Protein AF-A0A5E4CVG3-F1 (afdb_monomer_lite)

pLDDT: mean 79.82, std 17.38, range [36.88, 98.25]

Secondary structure (DSSP, 8-state):
----------TTSTTTS-HHHHHH---HHHHHHHHH---PPP-PPPTT-----SHHHHHHHHHHHHHHHTTEEEEEE-TTS-TT-HHHHHHHHHHHH-TTSEEEEEE---SSS-------TT--EEEEE-SS-SS-HHHHHHHHHHHHSGGGGTS--EEE-

InterPro domains:
  IPR029044 Nucleotide-diphospho-sugar transferases [G3DSA:3.90.550.10] (7-69)
  IPR040635 D-ribitol-5-phosphate cytidylyltransferase, C-terminal [PF18706] (71-161)

Radius of gyration: 24.82 Å; chains: 1; bounding box: 53×33×62 Å

Organism: Marmota monax (NCBI:txid9995)

Foldseek 3Di:
DWDFDDPDDDPPLVVQDDPCCVVPPDDVQVSCCVRVVDDTDTDDDDPVPDDPDDPVSVVVVVVVVVVQQQQEEEEEEAPPDDPPDVSVVVQVVCCVVVVRHHYYYDYDDDDDDDPPPPVCVRHQHYEYDDDDDPDCPRVVVVVVVVVVDCPVVVDHHHYHD

Structure (mmCIF, N/CA/C/O backbone):
data_AF-A0A5E4CVG3-F1
#
_entry.id   AF-A0A5E4CVG3-F1
#
loop_
_atom_site.group_PDB
_atom_site.id
_atom_site.type_symbol
_atom_site.label_atom_id
_atom_site.label_alt_id
_atom_site.label_comp_id
_atom_site.label_asym_id
_atom_site.label_entity_id
_atom_site.label_seq_id
_atom_site.pdbx_PDB_ins_code
_atom_site.Cartn_x
_atom_site.Cartn_y
_atom_site.Cartn_z
_atom_site.occupancy
_atom_site.B_iso_or_equiv
_atom_site.auth_seq_id
_atom_site.auth_comp_id
_atom_site.auth_asym_id
_atom_site.auth_atom_id
_atom_site.pdbx_PDB_model_num
ATOM 1 N N . LEU A 1 1 ? 5.241 -0.652 -17.352 1.00 45.19 1 LEU A N 1
ATOM 2 C CA . LEU A 1 1 ? 6.640 -1.127 -17.232 1.00 45.19 1 LEU A CA 1
ATOM 3 C C . LEU A 1 1 ? 6.632 -2.639 -17.490 1.00 45.19 1 LEU A C 1
ATOM 5 O O . LEU A 1 1 ? 5.596 -3.260 -17.308 1.00 45.19 1 LEU A O 1
ATOM 9 N N . VAL A 1 2 ? 7.711 -3.209 -18.024 1.00 37.25 2 VAL A N 1
ATOM 10 C CA . VAL A 1 2 ? 7.811 -4.636 -18.400 1.00 37.25 2 VAL A CA 1
ATOM 11 C C . VAL A 1 2 ? 8.609 -5.358 -17.308 1.00 37.25 2 VAL A C 1
ATOM 13 O O . VAL A 1 2 ? 9.612 -4.816 -16.850 1.00 37.25 2 VAL A O 1
ATOM 16 N N . ASN A 1 3 ? 8.163 -6.537 -16.860 1.00 38.66 3 ASN A N 1
ATOM 17 C CA . ASN A 1 3 ? 8.918 -7.368 -15.909 1.00 38.66 3 ASN A CA 1
ATOM 18 C C . ASN A 1 3 ? 10.083 -8.069 -16.628 1.00 38.66 3 ASN A C 1
ATOM 20 O O . ASN A 1 3 ? 9.887 -8.628 -17.708 1.00 38.66 3 ASN A O 1
ATOM 24 N N . PHE A 1 4 ? 11.279 -8.063 -16.029 1.00 47.28 4 PHE A N 1
ATOM 25 C CA . PHE A 1 4 ? 12.490 -8.642 -16.620 1.00 47.28 4 PHE A CA 1
ATOM 26 C C . PHE A 1 4 ? 13.031 -9.806 -15.790 1.00 47.28 4 PHE A C 1
ATOM 28 O O . PHE A 1 4 ? 13.395 -9.625 -14.632 1.00 47.28 4 PHE 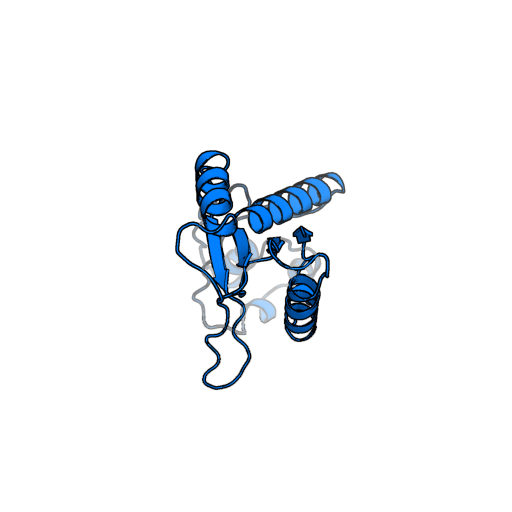A O 1
ATOM 35 N N . GLU A 1 5 ? 13.169 -10.978 -16.410 1.00 39.56 5 GLU A N 1
ATOM 36 C CA . GLU A 1 5 ? 14.038 -12.048 -15.915 1.00 39.56 5 GLU A CA 1
ATOM 37 C C . GLU A 1 5 ? 15.374 -11.979 -16.664 1.00 39.56 5 GLU A C 1
ATOM 39 O O . GLU A 1 5 ? 15.462 -12.319 -17.845 1.00 39.56 5 GLU A O 1
ATOM 44 N N . PHE A 1 6 ? 16.426 -11.525 -15.981 1.00 47.47 6 PHE A N 1
ATOM 45 C CA . PHE A 1 6 ? 17.800 -11.649 -16.463 1.00 47.47 6 PHE A CA 1
ATOM 46 C C . PHE A 1 6 ? 18.435 -12.889 -15.838 1.00 47.47 6 PHE A C 1
ATOM 48 O O . PHE A 1 6 ? 18.784 -12.889 -14.662 1.00 47.47 6 PHE A O 1
ATOM 55 N N . PHE A 1 7 ? 18.648 -13.930 -16.639 1.00 49.78 7 PHE A N 1
ATOM 56 C CA . PHE A 1 7 ? 19.628 -14.967 -16.323 1.00 49.78 7 PHE A CA 1
ATOM 57 C C . PHE A 1 7 ? 20.831 -14.748 -17.243 1.00 49.78 7 PHE A C 1
ATOM 59 O O . PHE A 1 7 ? 20.887 -15.243 -18.368 1.00 49.78 7 PHE A O 1
ATOM 66 N N . SER A 1 8 ? 21.780 -13.911 -16.820 1.00 46.81 8 SER A N 1
ATOM 67 C CA . SER A 1 8 ? 23.050 -13.733 -17.533 1.00 46.81 8 SER A CA 1
ATOM 68 C C . SER A 1 8 ? 24.180 -13.452 -16.538 1.00 46.81 8 SER A C 1
ATOM 70 O O . SER A 1 8 ? 24.085 -12.494 -15.770 1.00 46.81 8 SER A O 1
ATOM 72 N N . PRO A 1 9 ? 25.250 -14.264 -16.520 1.00 51.44 9 PRO A N 1
ATOM 73 C CA . PRO A 1 9 ? 26.360 -14.097 -15.595 1.00 51.44 9 PRO A CA 1
ATOM 74 C C . PRO A 1 9 ? 27.377 -13.116 -16.184 1.00 51.44 9 PRO A C 1
ATOM 76 O O . PRO A 1 9 ? 28.292 -13.564 -16.868 1.00 51.44 9 PRO A O 1
ATOM 79 N N . SER A 1 10 ? 27.262 -11.789 -16.022 1.00 48.44 10 SER A N 1
ATOM 80 C CA . SER A 1 10 ? 28.355 -10.915 -16.504 1.00 48.44 10 SER A CA 1
ATOM 81 C C . SER A 1 10 ? 28.385 -9.500 -15.917 1.00 48.44 10 SER A C 1
ATOM 83 O O . SER A 1 10 ? 27.603 -8.634 -16.287 1.00 48.44 10 SER A O 1
ATOM 85 N N . HIS A 1 11 ? 29.424 -9.221 -15.131 1.00 48.56 11 HIS A N 1
ATOM 86 C CA . HIS A 1 11 ? 29.959 -7.887 -14.813 1.00 48.56 11 HIS A CA 1
ATOM 87 C C . HIS A 1 11 ? 30.405 -7.067 -16.061 1.00 48.56 11 HIS A C 1
ATOM 89 O O . HIS A 1 11 ? 31.080 -6.057 -15.913 1.00 48.56 11 HIS A O 1
ATOM 95 N N . SER A 1 12 ? 30.108 -7.495 -17.299 1.00 49.38 12 SER A N 1
ATOM 96 C CA . SER A 1 12 ? 30.788 -7.029 -18.522 1.00 49.38 12 SER A CA 1
ATOM 97 C C . SER A 1 12 ? 29.967 -6.137 -19.457 1.00 49.38 12 SER A C 1
ATOM 99 O O . SER A 1 12 ? 30.527 -5.645 -20.433 1.00 49.38 12 SER A O 1
ATOM 101 N N . ILE A 1 13 ? 28.669 -5.925 -19.211 1.00 54.97 13 ILE A N 1
ATOM 102 C CA . ILE A 1 13 ? 27.815 -5.152 -20.137 1.00 54.97 13 ILE A CA 1
ATOM 103 C C . ILE A 1 13 ? 28.156 -3.656 -20.072 1.00 54.97 13 ILE A C 1
ATOM 105 O O . ILE A 1 13 ? 28.314 -3.008 -21.102 1.00 54.97 13 ILE A O 1
ATOM 109 N N . THR A 1 14 ? 28.360 -3.116 -18.868 1.00 58.81 14 THR A N 1
ATOM 110 C CA . THR A 1 14 ? 28.687 -1.696 -18.648 1.00 58.81 14 THR A CA 1
ATOM 111 C C . THR A 1 14 ? 30.040 -1.286 -19.228 1.00 58.81 14 THR A C 1
ATOM 113 O O . THR A 1 14 ? 30.207 -0.133 -19.603 1.00 58.81 14 THR A O 1
ATOM 116 N N . HIS A 1 15 ? 30.990 -2.217 -19.354 1.00 67.06 15 HIS A N 1
ATOM 117 C CA . HIS A 1 15 ? 32.324 -1.946 -19.902 1.00 67.06 15 HIS A CA 1
ATOM 118 C C . HIS A 1 15 ? 32.370 -1.856 -21.433 1.00 67.06 15 HIS A C 1
ATOM 120 O O . HIS A 1 15 ? 33.372 -1.404 -21.979 1.00 67.06 15 HIS A O 1
ATOM 126 N N . GLN A 1 16 ? 31.326 -2.318 -22.125 1.00 77.69 16 GLN A N 1
ATOM 127 C CA . GLN A 1 16 ? 31.266 -2.311 -23.590 1.00 77.69 16 GLN A CA 1
ATOM 128 C C . GLN A 1 16 ? 30.406 -1.168 -24.140 1.00 77.69 16 GLN A C 1
ATOM 130 O O . GLN A 1 16 ? 30.524 -0.839 -25.320 1.00 77.69 16 GLN A O 1
ATOM 135 N N . CYS A 1 17 ? 29.567 -0.558 -23.298 1.00 88.94 17 CYS A N 1
ATOM 136 C CA . CYS A 1 17 ? 28.745 0.590 -23.663 1.00 88.94 17 CYS A CA 1
ATOM 137 C C . CYS A 1 17 ? 29.603 1.814 -24.016 1.00 88.94 17 CYS A C 1
ATOM 139 O O . CYS A 1 17 ? 30.649 2.043 -23.412 1.00 88.94 17 CYS A O 1
ATOM 141 N N . SER A 1 18 ? 29.147 2.625 -24.974 1.00 90.25 18 SER A N 1
ATOM 142 C CA . SER A 1 18 ? 29.749 3.940 -25.215 1.00 90.25 18 SER A CA 1
ATOM 143 C C . SER A 1 18 ? 29.334 4.933 -24.130 1.00 90.25 18 SER A C 1
ATOM 145 O O . SER A 1 18 ? 28.240 4.826 -23.578 1.00 90.25 18 SER A O 1
ATOM 147 N N . ASP A 1 19 ? 30.157 5.958 -23.901 1.00 92.12 19 ASP A N 1
ATOM 148 C CA . ASP A 1 19 ? 29.839 7.037 -22.953 1.00 92.12 19 ASP A CA 1
ATOM 149 C C . ASP A 1 19 ? 28.502 7.716 -23.285 1.00 92.12 19 ASP A C 1
ATOM 151 O O . ASP A 1 19 ? 27.686 7.953 -22.401 1.00 92.12 19 ASP A O 1
ATOM 155 N N . TYR A 1 20 ? 28.225 7.930 -24.577 1.00 93.19 20 TYR A N 1
ATOM 156 C CA . TYR A 1 20 ? 26.943 8.469 -25.039 1.00 93.19 20 TYR A CA 1
ATOM 157 C C . TYR A 1 20 ? 25.750 7.594 -24.624 1.00 93.19 20 TYR A C 1
ATOM 159 O O . TYR A 1 20 ? 24.730 8.101 -24.168 1.00 93.19 20 TYR A O 1
ATOM 167 N N . ASP A 1 21 ? 25.863 6.273 -24.767 1.00 92.19 21 ASP A N 1
ATOM 168 C CA . ASP A 1 21 ? 24.779 5.353 -24.417 1.00 92.19 21 ASP A CA 1
ATOM 169 C C . ASP A 1 21 ? 24.586 5.255 -22.898 1.00 92.19 21 ASP A C 1
ATOM 171 O O . ASP A 1 21 ? 23.466 5.042 -22.440 1.00 92.19 21 ASP A O 1
ATOM 175 N N . LEU A 1 22 ? 25.658 5.424 -22.118 1.00 88.50 22 LEU A N 1
ATOM 176 C CA . LEU A 1 22 ? 25.591 5.486 -20.657 1.00 88.50 22 LEU A CA 1
ATOM 177 C C . LEU A 1 22 ? 24.959 6.794 -20.162 1.00 88.50 22 LEU A C 1
ATOM 179 O O . LEU A 1 22 ? 24.268 6.785 -19.147 1.00 88.50 22 LEU A O 1
ATOM 183 N N . GLU A 1 23 ? 25.183 7.901 -20.870 1.00 93.12 23 GLU A N 1
ATOM 184 C CA . GLU A 1 23 ? 24.670 9.219 -20.491 1.00 93.12 23 GLU A CA 1
ATOM 185 C C . GLU A 1 23 ? 23.213 9.438 -20.928 1.00 93.12 23 GLU A C 1
ATOM 187 O O . GLU A 1 23 ? 22.414 9.986 -20.168 1.00 93.12 23 GLU A O 1
ATOM 192 N N . PHE A 1 24 ? 22.843 8.991 -22.131 1.00 93.94 24 PHE A N 1
ATOM 193 C CA . PHE A 1 24 ? 21.537 9.293 -22.735 1.00 93.94 24 PHE A CA 1
ATOM 194 C C . PHE A 1 24 ? 20.623 8.073 -22.908 1.00 93.94 24 PHE A C 1
ATOM 196 O O . PHE A 1 24 ? 19.449 8.229 -23.251 1.00 93.94 24 PHE A O 1
ATOM 203 N N . GLY A 1 25 ? 21.126 6.856 -22.694 1.00 90.38 25 GLY A N 1
ATOM 204 C CA . GLY A 1 25 ? 20.339 5.635 -22.838 1.00 90.38 25 GLY A CA 1
ATOM 205 C C . GLY A 1 25 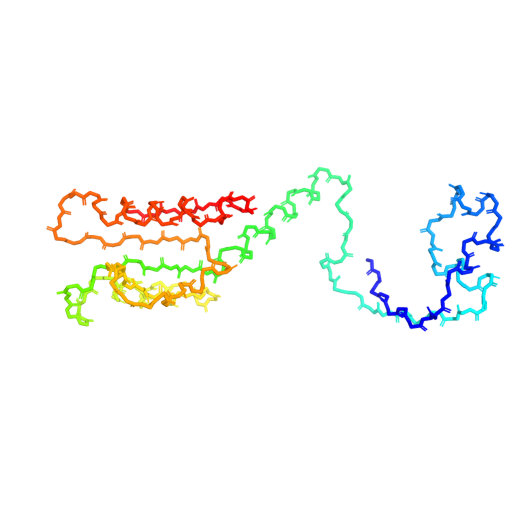? 19.293 5.485 -21.735 1.00 90.38 25 GLY A C 1
ATOM 206 O O . GLY A 1 25 ? 19.610 5.523 -20.550 1.00 90.38 25 GLY A O 1
ATOM 207 N N . THR A 1 26 ? 18.035 5.250 -22.116 1.00 91.75 26 THR A N 1
ATOM 208 C CA . THR A 1 26 ? 16.935 5.018 -21.159 1.00 91.75 26 THR A CA 1
ATOM 209 C C . THR A 1 26 ? 16.501 3.554 -21.065 1.00 91.75 26 THR A C 1
ATOM 211 O O . THR A 1 26 ? 15.776 3.193 -20.142 1.00 91.75 26 THR A O 1
ATOM 214 N N . GLU A 1 27 ? 16.954 2.699 -21.991 1.00 91.44 27 GLU A N 1
ATOM 215 C CA . GLU A 1 27 ? 16.437 1.338 -22.186 1.00 91.44 27 GLU A CA 1
ATOM 216 C C . GLU A 1 27 ? 17.535 0.275 -22.030 1.00 91.44 27 GLU A C 1
ATOM 218 O O . GLU A 1 27 ? 18.281 -0.026 -22.967 1.00 91.44 27 GLU A O 1
ATOM 223 N N . CYS A 1 28 ? 17.615 -0.362 -20.858 1.00 89.50 28 CYS A N 1
ATOM 224 C CA . CYS A 1 28 ? 18.626 -1.392 -20.578 1.00 89.50 28 CYS A CA 1
ATOM 225 C C . CYS A 1 28 ? 18.546 -2.602 -21.529 1.00 89.50 28 CYS A C 1
ATOM 227 O O . CYS A 1 28 ? 19.571 -3.197 -21.866 1.00 89.50 28 CYS A O 1
ATOM 229 N N . LEU A 1 29 ? 17.350 -2.936 -22.025 1.00 89.50 29 LEU A N 1
ATOM 230 C CA . LEU A 1 29 ? 17.164 -4.006 -23.007 1.00 89.50 29 LEU A CA 1
ATOM 231 C C . LEU A 1 29 ? 17.815 -3.690 -24.350 1.00 89.50 29 LEU A C 1
ATOM 233 O O . LEU A 1 29 ? 18.369 -4.581 -24.993 1.00 89.50 29 LEU A O 1
ATOM 237 N N . GLN A 1 30 ? 17.761 -2.425 -24.768 1.00 91.12 30 GLN A N 1
ATOM 238 C CA . GLN A 1 30 ? 18.379 -1.994 -26.013 1.00 91.12 30 GLN A CA 1
ATOM 239 C C . GLN A 1 30 ? 19.903 -2.094 -25.914 1.00 91.12 30 GLN A C 1
ATOM 241 O O . GLN A 1 30 ? 20.548 -2.519 -26.871 1.00 91.12 30 GLN A O 1
ATOM 246 N N . LEU A 1 31 ? 20.475 -1.779 -24.746 1.00 89.81 31 LEU A N 1
ATOM 247 C CA . LEU A 1 31 ? 21.907 -1.947 -24.486 1.00 89.81 31 LEU A CA 1
ATOM 248 C C . LEU A 1 31 ? 22.317 -3.425 -24.524 1.00 89.81 31 LEU A C 1
ATOM 250 O O . LEU A 1 31 ? 23.278 -3.776 -25.208 1.00 89.81 31 LEU A O 1
ATOM 254 N N . ALA A 1 32 ? 21.558 -4.304 -23.864 1.00 89.81 32 ALA A N 1
ATOM 255 C CA . ALA A 1 32 ? 21.818 -5.746 -23.873 1.00 89.81 32 ALA A CA 1
ATOM 256 C C . ALA A 1 32 ? 21.749 -6.344 -25.293 1.00 89.81 32 ALA A C 1
ATOM 258 O O . ALA A 1 32 ? 22.574 -7.181 -25.668 1.00 89.81 32 ALA A O 1
ATOM 259 N N . LEU A 1 33 ? 20.803 -5.876 -26.111 1.00 90.69 33 LEU A N 1
ATOM 260 C CA . LEU A 1 33 ? 20.703 -6.263 -27.515 1.00 90.69 33 LEU A CA 1
ATOM 261 C C . LEU A 1 33 ? 21.886 -5.738 -28.345 1.00 90.69 33 LEU A C 1
ATOM 263 O O . LEU A 1 33 ? 22.443 -6.482 -29.155 1.00 90.69 33 LEU A O 1
ATOM 267 N N . LYS A 1 34 ? 22.273 -4.473 -28.147 1.00 90.56 34 LYS A N 1
ATOM 268 C CA . LYS A 1 34 ? 23.314 -3.782 -28.924 1.00 90.56 34 LYS A CA 1
ATOM 269 C C . LYS A 1 34 ? 24.717 -4.326 -28.654 1.00 90.56 34 LYS A C 1
ATOM 271 O O . LYS A 1 34 ? 25.448 -4.576 -29.607 1.00 90.56 34 LYS A O 1
ATOM 276 N N . TYR A 1 35 ? 25.079 -4.515 -27.387 1.00 89.31 35 TYR A N 1
ATOM 277 C CA . TYR A 1 35 ? 26.447 -4.865 -26.990 1.00 89.31 35 TYR A CA 1
ATOM 278 C C . TYR A 1 35 ? 26.651 -6.361 -26.737 1.00 89.31 35 TYR A C 1
ATOM 280 O O . TYR A 1 35 ? 27.765 -6.855 -26.868 1.00 89.31 35 TYR A O 1
ATOM 288 N N . CYS A 1 36 ? 25.590 -7.106 -26.414 1.00 85.25 36 CYS A N 1
ATOM 289 C CA . CYS A 1 36 ? 25.698 -8.527 -26.062 1.00 85.25 36 CYS A CA 1
ATOM 290 C C . CYS A 1 36 ? 24.857 -9.450 -26.952 1.00 85.25 36 CYS A C 1
ATOM 292 O O . CYS A 1 36 ? 24.852 -10.660 -26.739 1.00 85.25 36 CYS A O 1
ATOM 294 N N . HIS A 1 37 ? 24.137 -8.902 -27.938 1.00 86.75 37 HIS A N 1
ATOM 295 C CA . HIS A 1 37 ? 23.241 -9.649 -28.830 1.00 86.75 37 HIS A CA 1
ATOM 296 C C . HIS A 1 37 ? 22.166 -10.469 -28.097 1.00 86.75 37 HIS A C 1
ATOM 298 O O . HIS A 1 37 ? 21.644 -11.453 -28.628 1.00 86.75 37 HIS A O 1
ATOM 304 N N . ILE A 1 38 ? 21.793 -10.039 -26.887 1.00 88.88 38 ILE A N 1
ATOM 305 C CA . ILE A 1 38 ? 20.752 -10.681 -26.087 1.00 88.88 38 ILE A CA 1
ATOM 306 C C . ILE A 1 38 ? 19.388 -10.174 -26.555 1.00 88.88 38 ILE A C 1
ATOM 308 O O . ILE A 1 38 ? 19.078 -8.988 -26.462 1.00 88.88 38 ILE A O 1
ATOM 312 N N . LYS A 1 39 ? 18.543 -11.088 -27.035 1.00 91.06 39 LYS A N 1
ATOM 313 C CA . LYS A 1 39 ? 17.147 -10.794 -27.380 1.00 91.06 39 LYS A CA 1
ATOM 314 C C . LYS A 1 39 ? 16.263 -11.032 -26.162 1.00 91.06 39 LYS A C 1
ATOM 316 O O . LYS A 1 39 ? 15.949 -12.176 -25.841 1.00 91.06 39 LYS A O 1
ATOM 321 N N . ALA A 1 40 ? 15.874 -9.954 -25.489 1.00 89.62 40 ALA A N 1
ATOM 322 C CA . ALA A 1 40 ? 14.973 -10.030 -24.348 1.00 89.62 40 ALA A CA 1
ATOM 323 C C . ALA A 1 40 ? 13.569 -10.487 -24.771 1.00 89.62 40 ALA A C 1
ATOM 325 O O . ALA A 1 40 ? 13.060 -10.102 -25.827 1.00 89.62 40 ALA A O 1
ATOM 326 N N . LYS A 1 41 ? 12.928 -11.291 -23.922 1.00 92.19 41 LYS A N 1
ATOM 327 C CA . LYS A 1 41 ? 11.514 -11.637 -24.059 1.00 92.19 41 LYS A CA 1
ATOM 328 C C . LYS A 1 41 ? 10.682 -10.548 -23.385 1.00 92.19 41 LYS A C 1
ATOM 330 O O . LYS A 1 41 ? 10.877 -10.278 -22.205 1.00 92.19 41 LYS A O 1
ATOM 335 N N . LEU A 1 42 ? 9.754 -9.947 -24.125 1.00 92.62 42 LEU A N 1
ATOM 336 C CA . LEU A 1 42 ? 8.790 -9.007 -23.558 1.00 92.62 42 LEU A CA 1
ATOM 337 C C . LEU A 1 42 ? 7.641 -9.781 -22.909 1.00 92.62 42 LEU A C 1
ATOM 339 O O . LEU A 1 42 ? 7.112 -10.727 -23.496 1.00 92.62 42 LEU A O 1
ATOM 343 N N . VAL A 1 43 ? 7.286 -9.386 -21.690 1.00 93.31 43 VAL A N 1
ATOM 344 C CA . VAL A 1 43 ? 6.197 -9.972 -20.904 1.00 93.31 43 VAL A CA 1
ATOM 345 C C . VAL A 1 43 ? 5.197 -8.871 -20.578 1.00 93.31 43 VAL A C 1
ATOM 347 O O . VAL A 1 43 ? 5.590 -7.792 -20.135 1.00 93.31 43 VAL A O 1
ATOM 350 N N . GLU A 1 44 ? 3.912 -9.143 -20.791 1.00 94.75 44 GLU A N 1
ATOM 351 C CA . GLU A 1 44 ? 2.849 -8.201 -20.443 1.00 94.75 44 GLU A CA 1
ATOM 352 C C . GLU A 1 44 ? 2.821 -7.953 -18.929 1.00 94.75 44 GLU A C 1
ATOM 354 O O . GLU A 1 44 ? 2.826 -8.888 -18.125 1.00 94.75 44 GLU A O 1
ATOM 359 N N . GLY A 1 45 ? 2.842 -6.676 -18.546 1.00 90.75 45 GLY A N 1
ATOM 360 C CA . GLY A 1 45 ? 2.825 -6.238 -17.152 1.00 90.75 45 GLY A CA 1
ATOM 361 C C . GLY A 1 45 ? 1.406 -6.042 -16.620 1.00 90.75 45 GLY A C 1
ATOM 362 O O . GLY A 1 45 ? 0.468 -5.817 -17.382 1.00 90.75 45 GLY A O 1
ATOM 363 N N . SER A 1 46 ? 1.251 -6.080 -15.295 1.00 95.31 46 SER A N 1
ATOM 364 C CA . SER A 1 46 ? 0.003 -5.661 -14.648 1.00 95.31 46 SER A CA 1
ATOM 365 C C . SER A 1 46 ? -0.208 -4.142 -14.792 1.00 95.31 46 SER A C 1
ATOM 367 O O . SER A 1 46 ? 0.765 -3.401 -14.975 1.00 95.31 46 SER A O 1
ATOM 369 N N . PRO A 1 47 ? -1.451 -3.638 -14.677 1.00 94.00 47 PRO A N 1
ATOM 370 C CA . PRO A 1 47 ? -1.716 -2.195 -14.701 1.00 94.00 47 PRO A CA 1
ATOM 371 C C . PRO A 1 47 ? -1.017 -1.429 -13.565 1.00 94.00 47 PRO A C 1
ATOM 373 O O . PRO A 1 47 ? -0.688 -0.258 -13.739 1.00 94.00 47 PRO A O 1
ATOM 376 N N . ASP A 1 48 ? -0.717 -2.098 -12.448 1.00 94.12 48 ASP A N 1
ATOM 377 C CA . ASP A 1 48 ? -0.000 -1.531 -11.295 1.00 94.12 48 ASP A CA 1
ATOM 378 C C . ASP A 1 48 ? 1.459 -1.166 -11.611 1.00 94.12 48 ASP A C 1
ATOM 380 O O . ASP A 1 48 ? 2.122 -0.454 -10.855 1.00 94.12 48 ASP A O 1
ATOM 384 N N . LEU A 1 49 ? 1.990 -1.670 -12.726 1.00 94.75 49 LEU A N 1
ATOM 385 C CA . LEU A 1 49 ? 3.382 -1.515 -13.111 1.00 94.75 49 LEU A CA 1
ATOM 386 C C . LEU A 1 49 ? 3.594 -0.178 -13.849 1.00 94.75 49 LEU A C 1
ATOM 388 O O . LEU A 1 49 ? 3.934 -0.128 -15.037 1.00 94.75 49 LEU A O 1
ATOM 392 N N . TRP A 1 50 ? 3.405 0.926 -13.123 1.00 95.56 50 TRP A N 1
ATOM 393 C CA . TRP A 1 50 ? 3.585 2.304 -13.590 1.00 95.56 50 TRP A CA 1
ATOM 394 C C . TRP A 1 50 ? 4.693 3.053 -12.833 1.00 95.56 50 TRP A C 1
ATOM 396 O O . TRP A 1 50 ? 5.182 2.605 -11.798 1.00 95.56 50 TRP A O 1
ATOM 406 N N . LYS A 1 51 ? 5.098 4.223 -13.341 1.00 95.56 51 LYS A N 1
ATOM 407 C CA . LYS A 1 51 ? 6.006 5.137 -12.635 1.00 95.56 51 LYS A CA 1
ATOM 408 C C . LYS A 1 51 ? 5.205 6.291 -12.044 1.00 95.56 51 LYS A C 1
ATOM 410 O O . LYS A 1 51 ? 4.546 7.015 -12.786 1.00 95.56 51 LYS A O 1
ATOM 415 N N . VAL A 1 52 ? 5.344 6.515 -10.740 1.00 97.44 52 VAL A N 1
ATOM 416 C CA . VAL A 1 52 ? 4.840 7.725 -10.077 1.00 97.44 52 VAL A CA 1
ATOM 417 C C . VAL A 1 52 ? 5.681 8.914 -10.542 1.00 97.44 52 VAL A C 1
ATOM 419 O O . VAL A 1 52 ? 6.845 9.035 -10.171 1.00 97.44 52 VAL A O 1
ATOM 422 N N . THR A 1 53 ? 5.112 9.755 -11.406 1.00 97.50 53 THR A N 1
ATOM 423 C CA . THR A 1 53 ? 5.833 10.849 -12.082 1.00 97.50 53 THR A CA 1
ATOM 424 C C . THR A 1 53 ? 5.198 12.209 -11.792 1.00 97.50 53 THR A C 1
ATOM 426 O O . THR A 1 53 ? 5.895 13.203 -11.604 1.00 97.50 53 THR A O 1
ATOM 429 N N . TYR A 1 54 ? 3.870 12.263 -11.723 1.00 97.94 54 TYR A N 1
ATOM 430 C CA . TYR A 1 54 ? 3.087 13.466 -11.464 1.00 97.94 54 TYR A CA 1
ATOM 431 C C . TYR A 1 54 ? 2.401 13.415 -10.100 1.00 97.94 54 TYR A C 1
ATOM 433 O O . TYR A 1 54 ? 2.180 12.354 -9.522 1.00 97.94 54 TYR A O 1
ATOM 441 N N . LYS A 1 55 ? 1.942 14.577 -9.619 1.00 98.06 55 LYS A N 1
ATOM 442 C CA . LYS A 1 55 ? 1.206 14.684 -8.348 1.00 98.06 55 LYS A CA 1
ATOM 443 C C . LYS A 1 55 ? -0.033 13.781 -8.287 1.00 98.06 55 LYS A C 1
ATOM 445 O O . LYS A 1 55 ? -0.326 13.214 -7.245 1.00 98.06 55 LYS A O 1
ATOM 450 N N . ARG A 1 56 ? -0.750 13.624 -9.403 1.00 97.50 56 ARG A N 1
ATOM 451 C CA . ARG A 1 56 ? -1.914 12.724 -9.478 1.00 97.50 56 ARG A CA 1
ATOM 452 C C . ARG A 1 56 ? -1.543 11.256 -9.255 1.00 97.50 56 ARG A C 1
ATOM 454 O O . ARG A 1 56 ? -2.340 10.516 -8.692 1.00 97.50 56 ARG A O 1
ATOM 461 N N . ASP A 1 57 ? -0.330 10.867 -9.639 1.00 97.88 57 ASP A N 1
ATOM 462 C CA . ASP A 1 57 ? 0.153 9.502 -9.468 1.00 97.88 57 ASP A CA 1
ATOM 463 C C . ASP A 1 57 ? 0.439 9.227 -7.983 1.00 97.88 57 ASP A C 1
ATOM 465 O O . ASP A 1 57 ? 0.246 8.104 -7.532 1.00 97.88 57 ASP A O 1
ATOM 469 N N . LEU A 1 58 ? 0.815 10.254 -7.200 1.00 98.25 58 LEU A N 1
ATOM 470 C CA . LEU A 1 58 ? 0.918 10.143 -5.739 1.00 98.25 58 LEU A CA 1
ATOM 471 C C . LEU A 1 58 ? -0.441 9.840 -5.111 1.00 98.25 58 LEU A C 1
ATOM 473 O O . LEU A 1 58 ? -0.523 8.950 -4.278 1.00 98.25 58 LEU A O 1
ATOM 477 N N . TYR A 1 59 ? -1.507 10.526 -5.536 1.00 97.88 59 TYR A N 1
ATOM 478 C CA . TYR A 1 59 ? -2.856 10.257 -5.026 1.00 97.88 59 TYR A CA 1
ATOM 479 C C . TYR A 1 59 ? -3.338 8.850 -5.385 1.00 97.88 59 TYR A C 1
ATOM 481 O O . TYR A 1 59 ? -3.957 8.180 -4.558 1.00 97.88 59 TYR A O 1
ATOM 489 N N . ALA A 1 60 ? -3.031 8.383 -6.597 1.00 97.31 60 ALA A N 1
ATOM 490 C CA . ALA A 1 60 ? -3.339 7.018 -7.008 1.00 97.31 60 ALA A CA 1
ATOM 491 C C . ALA A 1 60 ? -2.554 5.993 -6.173 1.00 97.31 60 ALA A C 1
ATOM 493 O O . ALA A 1 60 ? -3.149 5.074 -5.617 1.00 97.31 60 ALA A O 1
ATOM 494 N N . ALA A 1 61 ? -1.239 6.181 -6.023 1.00 97.19 61 ALA A N 1
ATOM 495 C CA . ALA A 1 61 ? -0.390 5.302 -5.224 1.00 97.19 61 ALA A CA 1
ATOM 496 C C . ALA A 1 61 ? -0.810 5.279 -3.745 1.00 97.19 61 ALA A C 1
ATOM 498 O O . ALA A 1 61 ? -0.928 4.207 -3.161 1.00 97.19 61 ALA A O 1
ATOM 499 N N . GLU A 1 62 ? -1.091 6.444 -3.156 1.00 96.25 62 GLU A N 1
ATOM 500 C CA . GLU A 1 62 ? -1.592 6.573 -1.786 1.00 96.25 62 GLU A CA 1
ATOM 501 C C . GLU A 1 62 ? -2.906 5.810 -1.600 1.00 96.25 62 GLU A C 1
ATOM 503 O O . GLU A 1 62 ? -3.055 5.070 -0.629 1.00 96.25 62 GLU A O 1
ATOM 508 N N . SER A 1 63 ? -3.843 5.957 -2.540 1.00 96.94 63 SER A N 1
ATOM 509 C CA . SER A 1 63 ? -5.140 5.277 -2.478 1.00 96.94 63 SER A CA 1
ATOM 510 C C . SER A 1 63 ? -4.984 3.758 -2.559 1.00 96.94 63 SER A C 1
ATOM 512 O O . SER A 1 63 ? -5.564 3.056 -1.739 1.00 96.94 63 SER A O 1
ATOM 514 N N . ILE A 1 64 ? -4.142 3.254 -3.471 1.00 95.81 64 ILE A N 1
ATOM 515 C CA . ILE A 1 64 ? -3.862 1.814 -3.611 1.00 95.81 64 ILE A CA 1
ATOM 516 C C . ILE A 1 64 ? -3.198 1.255 -2.348 1.00 95.81 64 ILE A C 1
ATOM 518 O O . ILE A 1 64 ? -3.547 0.167 -1.895 1.00 95.81 64 ILE A O 1
ATOM 522 N N . ILE A 1 65 ? -2.241 1.984 -1.763 1.00 94.12 65 ILE A N 1
ATOM 523 C CA . ILE A 1 65 ? -1.593 1.572 -0.512 1.00 94.12 65 ILE A CA 1
ATOM 524 C C . ILE A 1 65 ? -2.638 1.476 0.602 1.00 94.12 65 ILE A C 1
ATOM 526 O O . ILE A 1 65 ? -2.723 0.439 1.253 1.00 94.12 65 ILE A O 1
ATOM 530 N N . LYS A 1 66 ? -3.468 2.509 0.792 1.00 93.75 66 LYS A N 1
ATOM 531 C CA . LYS A 1 66 ? -4.524 2.500 1.817 1.00 93.75 66 LYS A CA 1
AT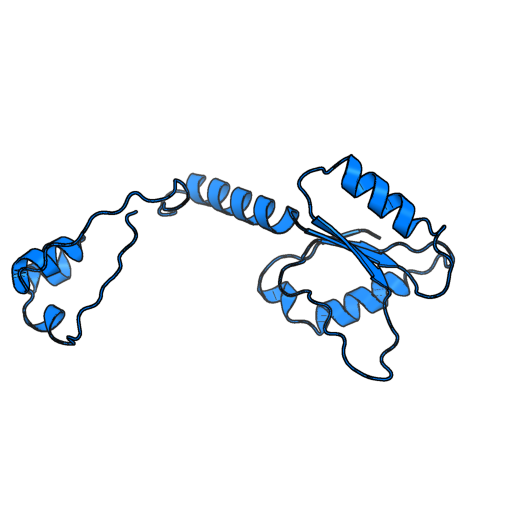OM 532 C C . LYS A 1 66 ? -5.514 1.361 1.602 1.00 93.75 66 LYS A C 1
ATOM 534 O O . LYS A 1 66 ? -5.804 0.641 2.545 1.00 93.75 66 LYS A O 1
ATOM 539 N N . GLU A 1 67 ? -5.968 1.152 0.369 1.00 93.50 67 GLU A N 1
ATOM 540 C CA . GLU A 1 67 ? -6.885 0.064 0.023 1.00 93.50 67 GLU A CA 1
ATOM 541 C C . GLU A 1 67 ? -6.311 -1.312 0.384 1.00 93.50 67 GLU A C 1
ATOM 543 O O . GLU A 1 67 ? -7.022 -2.129 0.968 1.00 93.50 67 GLU A O 1
ATOM 548 N N . ARG A 1 68 ? -5.023 -1.556 0.097 1.00 91.62 68 ARG A N 1
ATOM 549 C CA . ARG A 1 68 ? -4.335 -2.809 0.454 1.00 91.62 68 ARG A CA 1
ATOM 550 C C . ARG A 1 68 ? -4.203 -2.986 1.963 1.00 91.62 68 ARG A C 1
ATOM 552 O O . ARG A 1 68 ? -4.459 -4.074 2.465 1.00 91.62 68 ARG A O 1
ATOM 559 N N . LEU A 1 69 ? -3.846 -1.924 2.683 1.00 90.75 69 LEU A N 1
ATOM 560 C CA . LEU A 1 69 ? -3.734 -1.955 4.145 1.00 90.75 69 LEU A CA 1
ATOM 561 C C . LEU A 1 69 ? -5.097 -2.133 4.827 1.00 90.75 69 LEU A C 1
ATOM 563 O O . LEU A 1 69 ? -5.158 -2.664 5.929 1.00 90.75 69 LEU A O 1
ATOM 567 N N . SER A 1 70 ? -6.192 -1.718 4.187 1.00 92.06 70 SER A N 1
ATOM 568 C CA . SER A 1 70 ? -7.562 -1.890 4.687 1.00 92.06 70 SER A CA 1
ATOM 569 C C . SER A 1 70 ? -8.144 -3.290 4.468 1.00 92.06 70 SER A C 1
ATOM 571 O O . SER A 1 70 ? -9.269 -3.538 4.893 1.00 92.06 70 SER A O 1
ATOM 573 N N . GLN A 1 71 ? -7.414 -4.218 3.838 1.00 92.44 71 GLN A N 1
ATOM 574 C CA . GLN A 1 71 ? -7.898 -5.589 3.616 1.00 92.44 71 GLN A CA 1
ATOM 575 C C . GLN A 1 71 ? -7.842 -6.473 4.866 1.00 92.44 71 GLN A C 1
ATOM 577 O O . GLN A 1 71 ? -8.298 -7.613 4.816 1.00 92.44 71 GLN A O 1
ATOM 582 N N . GLU A 1 72 ? -7.304 -5.980 5.983 1.00 91.38 72 GLU A N 1
ATOM 583 C CA . GLU A 1 72 ? -7.132 -6.765 7.201 1.00 91.38 72 GLU A CA 1
ATOM 584 C C . GLU A 1 72 ? -7.547 -5.967 8.442 1.00 91.38 72 GLU A C 1
ATOM 586 O O . GLU A 1 72 ? -7.146 -4.814 8.619 1.00 91.38 72 GLU A O 1
ATOM 591 N N . ILE A 1 73 ? -8.373 -6.580 9.294 1.00 92.31 73 ILE A N 1
ATOM 592 C CA . ILE A 1 73 ? -8.839 -6.010 10.562 1.00 92.31 73 ILE A CA 1
ATOM 593 C C . ILE A 1 73 ? -8.613 -7.032 11.677 1.00 92.31 73 ILE A C 1
ATOM 595 O O . ILE A 1 73 ? -9.050 -8.182 11.577 1.00 92.31 73 ILE A O 1
ATOM 599 N N . CYS A 1 74 ? -7.977 -6.595 12.762 1.00 90.31 74 CYS A N 1
ATOM 600 C CA . CYS A 1 74 ? -7.789 -7.387 13.972 1.00 90.31 74 CYS A CA 1
ATOM 601 C C . CYS A 1 74 ? -8.670 -6.854 15.107 1.00 90.31 74 CYS A C 1
ATOM 603 O O . CYS A 1 74 ? -8.524 -5.717 15.552 1.00 90.31 74 CYS A O 1
ATOM 605 N N . ILE A 1 75 ? -9.590 -7.684 15.583 1.00 89.38 75 ILE A N 1
ATOM 606 C CA . ILE A 1 75 ? -10.426 -7.404 16.745 1.00 89.38 75 ILE A CA 1
ATOM 607 C C . ILE A 1 75 ? -9.712 -7.947 17.972 1.00 89.38 75 ILE A C 1
ATOM 609 O O . ILE A 1 75 ? -9.427 -9.140 18.055 1.00 89.38 75 ILE A O 1
ATOM 613 N N . VAL A 1 76 ? -9.455 -7.072 18.929 1.00 86.44 76 VAL A N 1
ATOM 614 C CA . VAL A 1 76 ? -8.735 -7.365 20.159 1.00 86.44 76 VAL A CA 1
ATOM 615 C C . VAL A 1 76 ? -9.725 -7.369 21.321 1.00 86.44 76 VAL A C 1
ATOM 617 O O . VAL A 1 76 ? -10.459 -6.399 21.512 1.00 86.44 76 VAL A O 1
ATOM 620 N N . MET A 1 77 ? -9.772 -8.469 22.074 1.00 81.56 77 MET A N 1
ATOM 621 C CA . MET A 1 77 ? -10.715 -8.677 23.183 1.00 81.56 77 MET A CA 1
ATOM 622 C C . MET A 1 77 ? -10.055 -9.356 24.393 1.00 81.56 77 MET A C 1
ATOM 624 O O . MET A 1 77 ? -9.052 -10.053 24.249 1.00 81.56 77 MET A O 1
ATOM 628 N N . ASP A 1 78 ? -10.637 -9.209 25.586 1.00 73.25 78 ASP A N 1
ATOM 629 C CA . ASP A 1 78 ? -10.118 -9.861 26.798 1.00 73.25 78 ASP A CA 1
ATOM 630 C C . ASP A 1 78 ? -10.426 -11.375 26.800 1.00 73.25 78 ASP A C 1
ATOM 632 O O . ASP A 1 78 ? -11.534 -11.822 26.508 1.00 73.25 78 ASP A O 1
ATOM 636 N N . THR A 1 79 ? -9.438 -12.170 27.211 1.00 62.41 79 THR A N 1
ATOM 637 C CA . THR A 1 79 ? -9.473 -13.636 27.391 1.00 62.41 79 THR A CA 1
ATOM 638 C C . THR A 1 79 ? -10.535 -14.162 28.365 1.00 62.41 79 THR A C 1
ATOM 640 O O . THR A 1 79 ? -10.765 -15.371 28.434 1.00 62.41 79 THR A O 1
ATOM 643 N N . LYS A 1 80 ? -11.143 -13.297 29.184 1.00 59.97 80 LYS A N 1
ATOM 644 C CA . LYS A 1 80 ? -11.852 -13.727 30.396 1.00 59.97 80 LYS A CA 1
ATOM 645 C C . LYS A 1 80 ? -13.274 -14.252 30.203 1.00 59.97 80 LYS A C 1
ATOM 647 O O . LYS A 1 80 ? -13.866 -14.615 31.216 1.00 59.97 80 LYS A O 1
ATOM 652 N N . GLU A 1 81 ? -13.859 -14.309 29.003 1.00 52.94 81 GLU A N 1
ATOM 653 C CA . GLU A 1 81 ? -15.256 -14.762 28.891 1.00 52.94 81 GLU A CA 1
ATOM 654 C C . GLU A 1 81 ? -15.683 -15.449 27.584 1.00 52.94 81 GLU A C 1
ATOM 656 O O . GLU A 1 81 ? -15.036 -15.355 26.549 1.00 52.94 81 GLU A O 1
ATOM 661 N N . ASN A 1 82 ? -16.790 -16.193 27.718 1.00 55.38 82 ASN A N 1
ATOM 662 C CA . ASN A 1 82 ? -17.414 -17.138 26.786 1.00 55.38 82 ASN A CA 1
ATOM 663 C C . ASN A 1 82 ? -17.557 -16.671 25.325 1.00 55.38 82 ASN A C 1
ATOM 665 O O . ASN A 1 82 ? -17.647 -15.488 25.024 1.00 55.38 82 ASN A O 1
ATOM 669 N N . LYS A 1 83 ? -17.763 -17.657 24.438 1.00 51.56 83 LYS A N 1
ATOM 670 C CA . LYS A 1 83 ? -18.067 -17.539 22.994 1.00 51.56 83 LYS A CA 1
ATOM 671 C C . LYS A 1 83 ? -19.220 -16.584 22.613 1.00 51.56 83 LYS A C 1
ATOM 673 O O . LYS A 1 83 ? -19.384 -16.297 21.438 1.00 51.56 83 LYS A O 1
ATOM 678 N N . GLU A 1 84 ? -19.998 -16.095 23.579 1.00 56.34 84 GLU A N 1
ATOM 679 C CA . GLU A 1 84 ? -21.101 -15.128 23.416 1.00 56.34 84 GLU A CA 1
ATOM 680 C C . GLU A 1 84 ? -20.646 -13.665 23.627 1.00 56.34 84 GLU A C 1
ATOM 682 O O . GLU A 1 84 ? -21.448 -12.778 23.917 1.00 56.34 84 GLU A O 1
ATOM 687 N N . HIS A 1 85 ? -19.342 -13.400 23.532 1.00 70.75 85 HIS A N 1
ATOM 688 C CA . HIS A 1 85 ? -18.768 -12.072 23.716 1.00 70.75 85 HIS A CA 1
ATOM 689 C C . HIS A 1 85 ? -19.087 -11.136 22.535 1.00 70.75 85 HIS A C 1
ATOM 691 O O . HIS A 1 85 ? -19.016 -11.537 21.372 1.00 70.75 85 HIS A O 1
ATOM 697 N N . ILE A 1 86 ? -19.362 -9.857 22.830 1.00 80.81 86 ILE A N 1
ATOM 698 C CA . ILE A 1 86 ? -19.645 -8.794 21.839 1.00 80.81 86 ILE A CA 1
ATOM 699 C C . ILE A 1 86 ? -18.564 -8.726 20.751 1.00 80.81 86 ILE A C 1
ATOM 701 O O . ILE A 1 86 ? -18.877 -8.450 19.597 1.00 80.81 86 ILE A O 1
ATOM 705 N N . GLY A 1 87 ? -17.310 -9.028 21.093 1.00 82.00 87 GLY A N 1
ATOM 706 C CA . GLY A 1 87 ? -16.212 -9.089 20.130 1.00 82.00 87 GLY A CA 1
ATOM 707 C C . GLY A 1 87 ? -16.426 -10.104 18.999 1.00 82.00 87 GLY A C 1
ATOM 708 O O . GLY A 1 87 ? -16.160 -9.774 17.847 1.00 82.00 87 GLY A O 1
ATOM 709 N N . HIS A 1 88 ? -16.961 -11.296 19.289 1.00 85.38 88 HIS A N 1
ATOM 710 C CA . HIS A 1 88 ? -17.278 -12.293 18.256 1.00 85.38 88 HIS A CA 1
ATOM 711 C C . HIS A 1 88 ? -18.513 -11.908 17.440 1.00 85.38 88 HIS A C 1
ATOM 713 O O . HIS A 1 88 ? -18.531 -12.101 16.229 1.00 85.38 88 HIS A O 1
ATOM 719 N N . LEU A 1 89 ? -19.519 -11.292 18.069 1.00 88.88 89 LEU A N 1
ATOM 720 C CA . LEU A 1 89 ? -20.663 -10.749 17.333 1.00 88.88 89 LEU A CA 1
ATOM 721 C C . LEU A 1 89 ? -20.218 -9.653 16.351 1.00 88.88 89 LEU A C 1
ATOM 723 O O . LEU A 1 89 ? -20.656 -9.625 15.203 1.00 88.88 89 LEU A O 1
ATOM 727 N N . LEU A 1 90 ? -19.320 -8.765 16.784 1.00 90.50 90 LEU A N 1
ATOM 728 C CA . LEU A 1 90 ? -18.748 -7.729 15.930 1.00 90.50 90 LEU A CA 1
ATOM 729 C C . LEU A 1 90 ? -17.917 -8.334 14.794 1.00 90.50 90 LEU A C 1
ATOM 731 O O . LEU A 1 90 ? -17.999 -7.861 13.665 1.00 90.50 90 LEU A O 1
ATOM 735 N N . GLU A 1 91 ? -17.155 -9.391 15.071 1.00 90.81 91 GLU A N 1
ATOM 736 C CA . GLU A 1 91 ? -16.419 -10.142 14.054 1.00 90.81 91 GLU A CA 1
ATOM 737 C C . GLU A 1 91 ? -17.346 -10.689 12.962 1.00 90.81 91 GLU A C 1
ATOM 739 O O . GLU A 1 91 ? -17.075 -10.495 11.777 1.00 90.81 91 GLU A O 1
ATOM 744 N N . GLU A 1 92 ? -18.449 -11.337 13.343 1.00 91.12 92 GLU A N 1
ATOM 745 C CA . GLU A 1 92 ? -19.435 -11.882 12.403 1.00 91.12 92 GLU A CA 1
ATOM 746 C C . GLU A 1 92 ? -20.106 -10.786 11.569 1.00 91.12 92 GLU A C 1
ATOM 748 O O . GLU A 1 92 ? -20.227 -10.922 10.347 1.00 91.12 92 GLU A O 1
ATOM 753 N N . VAL A 1 93 ? -20.493 -9.675 12.203 1.00 93.94 93 VAL A N 1
ATOM 754 C CA . VAL A 1 93 ? -21.078 -8.525 11.502 1.00 93.94 93 VAL A CA 1
ATOM 755 C C . VAL A 1 93 ? -20.073 -7.931 10.521 1.00 93.94 93 VAL A C 1
ATOM 757 O O . VAL A 1 93 ? -20.406 -7.747 9.355 1.00 93.94 93 VAL A O 1
ATOM 760 N N . LEU A 1 94 ? -18.827 -7.693 10.935 1.00 94.19 94 LEU A N 1
ATOM 761 C CA . LEU A 1 94 ? -17.807 -7.130 10.050 1.00 94.19 94 LEU A CA 1
ATOM 762 C C . LEU A 1 94 ? -17.487 -8.062 8.882 1.00 94.19 94 LEU A C 1
ATOM 764 O O . LEU A 1 94 ? -17.359 -7.584 7.763 1.00 94.19 94 LEU A O 1
ATOM 768 N N . LYS A 1 95 ? -17.428 -9.381 9.096 1.00 93.94 95 LYS A N 1
ATOM 769 C CA . LYS A 1 95 ? -17.258 -10.352 8.000 1.00 93.94 95 LYS A CA 1
ATOM 770 C C . LYS A 1 95 ? -18.412 -10.315 6.998 1.00 93.94 95 LYS A C 1
ATOM 772 O O . LYS A 1 95 ? -18.180 -10.511 5.810 1.00 93.94 95 LYS A O 1
ATOM 777 N N . THR A 1 96 ? -19.631 -10.073 7.476 1.00 93.44 96 THR A N 1
ATOM 778 C CA . THR A 1 96 ? -20.842 -10.028 6.644 1.00 93.44 96 THR A CA 1
ATOM 779 C C . THR A 1 96 ? -20.958 -8.713 5.870 1.00 93.44 96 THR A C 1
ATOM 781 O O . THR A 1 96 ? -21.268 -8.710 4.681 1.00 93.44 96 THR A O 1
ATOM 784 N N . GLU A 1 97 ? -20.683 -7.585 6.524 1.00 95.25 97 GLU A N 1
ATOM 785 C CA . GLU A 1 97 ? -20.767 -6.258 5.906 1.00 95.25 97 GLU A CA 1
ATOM 786 C C . GLU A 1 97 ? -19.551 -5.966 5.007 1.00 95.25 97 GLU A C 1
ATOM 788 O O . GLU A 1 97 ? -19.661 -5.259 4.005 1.00 95.25 97 GLU A O 1
ATOM 793 N N . LEU A 1 98 ? -18.387 -6.546 5.322 1.00 93.19 98 LEU A N 1
ATOM 794 C CA . LEU A 1 98 ? -17.116 -6.327 4.629 1.00 93.19 98 LEU A CA 1
ATOM 795 C C . LEU A 1 98 ? -16.621 -7.614 3.952 1.00 93.19 98 LEU A C 1
ATOM 797 O O . LEU A 1 98 ? -15.544 -8.122 4.250 1.00 93.19 98 LEU A O 1
ATOM 801 N N . ASN A 1 99 ? -17.395 -8.113 2.986 1.00 86.25 99 ASN A N 1
ATOM 802 C CA . ASN A 1 99 ? -17.208 -9.416 2.321 1.00 86.25 99 ASN A CA 1
ATOM 803 C C . ASN A 1 99 ? -15.808 -9.707 1.731 1.00 86.25 99 ASN A C 1
ATOM 805 O O . ASN A 1 99 ? -15.486 -10.863 1.459 1.00 86.25 99 ASN A O 1
ATOM 809 N N . HIS A 1 100 ? -14.987 -8.683 1.483 1.00 88.56 100 HIS A N 1
ATOM 810 C CA . HIS A 1 100 ? -13.641 -8.821 0.910 1.00 88.56 100 HIS A CA 1
ATOM 811 C C . HIS A 1 100 ? -12.511 -8.574 1.917 1.00 88.56 100 HIS A C 1
ATOM 813 O O . HIS A 1 100 ? -11.348 -8.759 1.572 1.00 88.56 100 HIS A O 1
ATOM 819 N N . ILE A 1 101 ? -12.842 -8.186 3.150 1.00 92.00 101 ILE A N 1
ATOM 820 C CA . ILE A 1 101 ? -11.870 -7.850 4.188 1.00 92.00 101 ILE A CA 1
ATOM 821 C C . ILE A 1 101 ? -11.661 -9.058 5.096 1.00 92.00 101 ILE A C 1
ATOM 823 O O . ILE A 1 101 ? -12.600 -9.707 5.560 1.00 92.00 101 ILE A O 1
ATOM 827 N N . HIS A 1 102 ? -10.400 -9.362 5.376 1.00 91.81 102 HIS A N 1
ATOM 828 C CA . HIS A 1 102 ? -10.028 -10.410 6.300 1.00 91.81 102 HIS A CA 1
ATOM 829 C C . HIS A 1 102 ? -10.137 -9.915 7.744 1.00 91.81 102 HIS A C 1
ATOM 831 O O . HIS A 1 102 ? -9.321 -9.124 8.213 1.00 91.81 102 HIS A O 1
ATOM 837 N N . VAL A 1 103 ? -11.147 -10.402 8.462 1.00 91.12 103 VAL A N 1
ATOM 838 C CA . VAL A 1 103 ? -11.367 -10.065 9.873 1.00 91.12 103 VAL A CA 1
ATOM 839 C C . VAL A 1 103 ? -10.912 -11.226 10.757 1.00 91.12 103 VAL A C 1
ATOM 841 O O . VAL A 1 103 ? -11.337 -12.369 10.555 1.00 91.12 103 VAL A O 1
ATOM 844 N N . ARG A 1 104 ? -10.063 -10.930 11.745 1.00 87.56 104 ARG A N 1
ATOM 845 C CA . ARG A 1 104 ? -9.583 -11.878 12.763 1.00 87.56 104 ARG A CA 1
ATOM 846 C C . ARG A 1 104 ? -9.944 -11.377 14.153 1.00 87.56 104 ARG A C 1
ATOM 848 O O . ARG A 1 104 ? -9.776 -10.196 14.426 1.00 87.56 104 ARG A O 1
ATOM 855 N N . SER A 1 105 ? -10.355 -12.268 15.046 1.00 85.25 105 SER A N 1
ATOM 856 C CA . SER A 1 105 ? -10.409 -12.000 16.486 1.00 85.25 105 SER A CA 1
ATOM 857 C C . SER A 1 105 ? -9.171 -12.541 17.194 1.00 85.25 105 SER A C 1
ATOM 859 O O . SER A 1 105 ? -8.763 -13.675 16.928 1.00 85.25 105 SER A O 1
ATOM 861 N N . GLN A 1 106 ? -8.634 -11.797 18.153 1.00 78.81 106 GLN A N 1
ATOM 862 C CA . GLN A 1 106 ? -7.553 -12.253 19.012 1.00 78.81 106 GLN A CA 1
ATOM 863 C C . GLN A 1 106 ? -7.720 -11.762 20.445 1.00 78.81 106 GLN A C 1
ATOM 865 O O . GLN A 1 106 ? -8.221 -10.669 20.702 1.00 78.81 106 GLN A O 1
ATOM 870 N N . SER A 1 107 ? -7.252 -12.583 21.382 1.00 75.88 107 SER A N 1
ATOM 871 C CA . SER A 1 107 ? -7.176 -12.221 22.788 1.00 75.88 107 SER A CA 1
ATOM 872 C C . SER A 1 107 ? -5.771 -11.776 23.195 1.00 75.88 107 SER A C 1
ATOM 874 O O . SER A 1 107 ? -4.805 -12.474 22.875 1.00 75.88 107 SER A O 1
ATOM 876 N N . LEU A 1 108 ? -5.648 -10.680 23.948 1.00 67.94 108 LEU A N 1
ATOM 877 C CA . LEU A 1 108 ? -4.379 -10.243 24.544 1.00 67.94 108 LEU A CA 1
ATOM 878 C C . LEU A 1 108 ? -3.993 -11.178 25.703 1.00 67.94 108 LEU A C 1
ATOM 880 O O . LEU A 1 108 ? -4.571 -11.127 26.788 1.00 67.94 108 LEU A O 1
ATOM 884 N N . TYR A 1 109 ? -3.014 -12.057 25.495 1.00 60.12 109 TYR A N 1
ATOM 885 C CA . TYR A 1 109 ? -2.434 -12.853 26.580 1.00 60.12 109 TYR A CA 1
ATOM 886 C C . TYR A 1 109 ? -1.467 -12.009 27.418 1.00 60.12 109 TYR A C 1
ATOM 888 O O . TYR A 1 109 ? -0.590 -11.332 26.885 1.00 60.12 109 TYR A O 1
ATOM 896 N N . ASN A 1 110 ? -1.563 -12.122 28.747 1.00 47.31 110 ASN A N 1
ATOM 897 C CA . ASN A 1 110 ? -0.483 -11.700 29.637 1.00 47.31 110 ASN A CA 1
ATOM 898 C C . ASN A 1 110 ? 0.730 -12.610 29.395 1.00 47.31 110 ASN A C 1
ATOM 900 O O . ASN A 1 110 ? 0.637 -13.829 29.548 1.00 47.31 110 ASN A O 1
ATOM 904 N N . ALA A 1 111 ? 1.859 -12.012 29.016 1.00 42.53 111 ALA A N 1
ATOM 905 C CA . ALA A 1 111 ? 3.118 -12.703 28.776 1.00 42.53 111 ALA A CA 1
ATOM 906 C C . ALA A 1 111 ? 3.532 -13.541 29.998 1.00 42.53 111 ALA A C 1
ATOM 908 O O . ALA A 1 111 ? 3.829 -13.012 31.069 1.00 42.53 111 ALA A O 1
ATOM 909 N N . GLY A 1 112 ? 3.550 -14.860 29.817 1.00 37.69 112 GLY A N 1
ATOM 910 C CA . GLY A 1 112 ? 4.042 -15.816 30.807 1.00 37.69 112 GLY A CA 1
ATOM 911 C C . GLY A 1 112 ? 4.798 -16.996 30.199 1.00 37.69 112 GLY A C 1
ATOM 912 O O . GLY A 1 112 ? 5.711 -17.516 30.829 1.00 37.69 112 GLY A O 1
ATOM 913 N N . SER A 1 113 ? 4.493 -17.400 28.968 1.00 40.69 113 SER A N 1
ATOM 914 C CA . SER A 1 113 ? 5.237 -18.462 28.289 1.00 40.69 113 SER A CA 1
ATOM 915 C C . SER A 1 113 ? 4.864 -18.498 26.817 1.00 40.69 113 SER A C 1
ATOM 917 O O . SER A 1 113 ? 3.681 -18.568 26.495 1.00 40.69 113 SER A O 1
ATOM 919 N N . ASP A 1 114 ? 5.894 -18.478 25.979 1.00 36.88 114 ASP A N 1
ATOM 920 C CA . ASP A 1 114 ? 5.890 -18.666 24.533 1.00 36.88 114 ASP A CA 1
ATOM 921 C C . ASP A 1 114 ? 5.078 -17.648 23.733 1.00 36.88 114 ASP A C 1
ATOM 923 O O . ASP A 1 114 ? 3.855 -17.680 23.616 1.00 36.88 114 ASP A O 1
ATOM 927 N N . ILE A 1 115 ? 5.852 -16.734 23.149 1.00 42.03 115 ILE A N 1
ATOM 928 C CA . ILE A 1 115 ? 5.486 -15.768 22.128 1.00 42.03 115 ILE A CA 1
ATOM 929 C C . ILE A 1 115 ? 4.816 -16.539 20.982 1.00 42.03 115 ILE A C 1
ATOM 931 O O . ILE A 1 115 ? 5.454 -16.944 20.012 1.00 42.03 115 ILE A O 1
ATOM 935 N N . GLN A 1 116 ? 3.497 -16.724 21.062 1.00 46.03 116 GLN A N 1
ATOM 936 C CA . GLN A 1 116 ? 2.690 -16.724 19.856 1.00 46.03 116 GLN A CA 1
ATOM 937 C C . GLN A 1 116 ? 2.822 -15.309 19.325 1.00 46.03 116 GLN A C 1
ATOM 939 O O . GLN A 1 116 ? 2.092 -14.401 19.727 1.00 46.03 116 GLN A O 1
ATOM 944 N N . HIS A 1 117 ? 3.866 -15.127 18.515 1.00 49.19 117 HIS A N 1
ATOM 945 C CA . HIS A 1 117 ? 4.060 -13.974 17.669 1.00 49.19 117 HIS A CA 1
ATOM 946 C C . HIS A 1 117 ? 2.699 -13.732 17.064 1.00 49.19 117 HIS A C 1
ATOM 948 O O . HIS A 1 117 ? 2.198 -14.567 16.305 1.00 49.19 117 HIS A O 1
ATOM 954 N N . ILE A 1 118 ? 2.051 -12.648 17.482 1.00 52.19 118 ILE A N 1
ATOM 955 C CA . ILE A 1 118 ? 0.902 -12.203 16.736 1.00 52.19 118 ILE A CA 1
ATOM 956 C C . ILE A 1 118 ? 1.449 -12.090 15.320 1.00 52.19 118 ILE A C 1
ATOM 958 O O . ILE A 1 118 ? 2.478 -11.440 15.114 1.00 52.19 118 ILE A O 1
ATOM 962 N N . ASN A 1 119 ? 0.844 -12.809 14.379 1.00 53.38 119 ASN A N 1
ATOM 963 C CA . ASN A 1 119 ? 1.216 -12.725 12.977 1.00 53.38 119 ASN A CA 1
ATOM 964 C C . ASN A 1 119 ? 0.694 -11.373 12.450 1.00 53.38 119 ASN A C 1
ATOM 966 O O . ASN A 1 119 ? -0.200 -11.304 11.614 1.00 53.38 119 ASN A O 1
ATOM 970 N N . LEU A 1 120 ? 1.193 -10.299 13.075 1.00 57.97 120 LEU A N 1
ATOM 971 C CA . LEU A 1 120 ? 0.958 -8.879 12.838 1.00 57.97 120 LEU A CA 1
ATOM 972 C C . LEU A 1 120 ? 1.657 -8.434 11.569 1.00 57.97 120 LEU A C 1
ATOM 974 O O . LEU A 1 120 ? 1.560 -7.258 11.247 1.00 57.97 120 LEU A O 1
ATOM 978 N N . GLU A 1 121 ? 2.376 -9.327 10.877 1.00 59.69 121 GLU A N 1
ATOM 979 C CA . GLU A 1 121 ? 3.304 -8.963 9.811 1.00 59.69 121 GLU A CA 1
ATOM 980 C C . GLU A 1 121 ? 2.661 -8.066 8.741 1.00 59.69 121 GLU A C 1
ATOM 982 O O . GLU A 1 121 ? 3.399 -7.406 8.013 1.00 59.69 121 GLU A O 1
ATOM 987 N N . GLN A 1 122 ? 1.320 -7.990 8.657 1.00 68.75 122 GLN A N 1
ATOM 988 C CA . GLN A 1 122 ? 0.602 -7.153 7.692 1.00 68.75 122 GLN A CA 1
ATOM 989 C C . GLN A 1 122 ? -0.682 -6.454 8.207 1.00 68.75 122 GLN A C 1
ATOM 991 O O . GLN A 1 122 ? -1.373 -5.831 7.401 1.00 68.75 122 GLN A O 1
ATOM 996 N N . CYS A 1 123 ? -0.989 -6.464 9.514 1.00 85.31 123 CYS A N 1
ATOM 997 C CA . CYS A 1 123 ? -2.232 -5.861 10.027 1.00 85.31 123 CYS A CA 1
ATOM 998 C C . CYS A 1 123 ? -2.004 -4.470 10.636 1.00 85.31 123 CYS A C 1
ATOM 1000 O O . CYS A 1 123 ? -1.240 -4.319 11.588 1.00 85.31 123 CYS A O 1
ATOM 1002 N N . TYR A 1 124 ? -2.734 -3.467 10.137 1.00 89.88 124 TYR A N 1
ATOM 1003 C CA . TYR A 1 124 ? -2.621 -2.066 10.573 1.00 89.88 124 TYR A CA 1
ATOM 1004 C C . TYR A 1 124 ? -3.925 -1.477 11.123 1.00 89.88 124 TYR A C 1
ATOM 1006 O O . TYR A 1 124 ? -3.924 -0.332 11.573 1.00 89.88 124 TYR A O 1
ATOM 1014 N N . ASN A 1 125 ? -5.024 -2.237 11.113 1.00 92.69 125 ASN A N 1
ATOM 1015 C CA . ASN A 1 125 ? -6.323 -1.791 11.616 1.00 92.69 125 ASN A CA 1
ATOM 1016 C C . ASN A 1 125 ? -6.749 -2.670 12.792 1.00 92.69 125 ASN A C 1
ATOM 1018 O O . ASN A 1 125 ? -6.958 -3.874 12.632 1.00 92.69 125 ASN A O 1
ATOM 1022 N N . PHE A 1 126 ? -6.898 -2.058 13.961 1.00 91.44 126 PHE A N 1
ATOM 1023 C CA . PHE A 1 126 ? -7.253 -2.734 15.199 1.00 91.44 126 PHE A CA 1
ATOM 1024 C C . PHE A 1 126 ? -8.555 -2.181 15.761 1.00 91.44 126 PHE A C 1
ATOM 1026 O O . PHE A 1 126 ? -8.768 -0.968 15.786 1.00 91.44 126 PHE A O 1
ATOM 1033 N N . ILE A 1 127 ? -9.411 -3.073 16.246 1.00 91.81 127 ILE A N 1
ATOM 1034 C CA . ILE A 1 127 ? -10.627 -2.724 16.976 1.00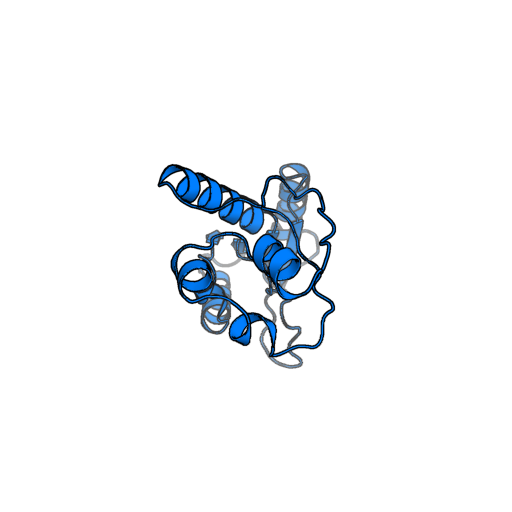 91.81 127 ILE A CA 1
ATOM 1035 C C . ILE A 1 127 ? -10.519 -3.343 18.363 1.00 91.81 127 ILE A C 1
ATOM 1037 O O . ILE A 1 127 ? -10.578 -4.560 18.504 1.00 91.81 127 ILE A O 1
ATOM 1041 N N . CYS A 1 128 ? -10.341 -2.512 19.380 1.00 88.62 128 CYS A N 1
ATOM 1042 C CA . CYS A 1 128 ? -10.328 -2.924 20.772 1.00 88.62 128 CYS A CA 1
ATOM 1043 C C . CYS A 1 128 ? -11.764 -2.956 21.301 1.00 88.62 128 CYS A C 1
ATOM 1045 O O . CYS A 1 128 ? -12.485 -1.967 21.202 1.00 88.62 128 CYS A O 1
ATOM 1047 N N . VAL A 1 129 ? -12.187 -4.089 21.857 1.00 85.88 129 VAL A N 1
ATOM 1048 C CA . VAL A 1 129 ? -13.525 -4.253 22.434 1.00 85.88 129 VAL A CA 1
ATOM 1049 C C . VAL A 1 129 ? -13.389 -4.440 23.939 1.00 85.88 129 VAL A C 1
ATOM 1051 O O . VAL A 1 129 ? -12.885 -5.463 24.400 1.00 85.88 129 VAL A O 1
ATOM 1054 N N . ASN A 1 130 ? -13.883 -3.470 24.712 1.00 79.06 130 ASN A N 1
ATOM 1055 C CA . ASN A 1 130 ? -13.975 -3.565 26.167 1.00 79.06 130 ASN A CA 1
ATOM 1056 C C . ASN A 1 130 ? -15.435 -3.431 26.625 1.00 79.06 130 ASN A C 1
ATOM 1058 O O . ASN A 1 130 ? -16.117 -2.465 26.297 1.00 79.06 130 ASN A O 1
ATOM 1062 N N . VAL A 1 131 ? -15.919 -4.421 27.381 1.00 72.81 131 VAL A N 1
ATOM 1063 C CA . VAL A 1 131 ? -17.322 -4.507 27.836 1.00 72.81 131 VAL A CA 1
ATOM 1064 C C . VAL A 1 131 ? -17.450 -4.331 29.351 1.00 72.81 131 VAL A C 1
ATOM 1066 O O . VAL A 1 131 ? -18.524 -4.000 29.849 1.00 72.81 131 VAL A O 1
ATOM 1069 N N . LYS A 1 132 ? -16.376 -4.578 30.107 1.00 67.19 132 LYS A N 1
ATOM 1070 C CA . LYS A 1 132 ? -16.457 -4.776 31.562 1.00 67.19 132 LYS A CA 1
ATOM 1071 C C . LYS A 1 132 ? -15.962 -3.594 32.371 1.00 67.19 132 LYS A C 1
ATOM 1073 O O . LYS A 1 132 ? -16.516 -3.323 33.434 1.00 67.19 132 LYS A O 1
ATOM 1078 N N . GLU A 1 133 ? -14.927 -2.918 31.892 1.00 63.88 133 GLU A N 1
ATOM 1079 C CA . GLU A 1 133 ? -14.329 -1.795 32.603 1.00 63.88 133 GLU A CA 1
ATOM 1080 C C . GLU A 1 133 ? -14.591 -0.502 31.823 1.00 63.88 133 GLU A C 1
ATOM 1082 O O . GLU A 1 133 ? -14.416 -0.491 30.608 1.00 63.88 133 GLU A O 1
ATOM 1087 N N . PRO A 1 134 ? -14.988 0.602 32.481 1.00 63.97 134 PRO A N 1
ATOM 1088 C CA . PRO A 1 134 ? -15.029 1.918 31.837 1.00 63.97 134 PRO A CA 1
ATOM 1089 C C . PRO A 1 134 ? -13.626 2.430 31.456 1.00 63.97 134 PRO A C 1
ATOM 1091 O O . PRO A 1 134 ? -13.500 3.485 30.836 1.00 63.97 134 PRO A O 1
ATOM 1094 N N . ASP A 1 135 ? -12.581 1.694 31.838 1.00 72.31 135 ASP A N 1
ATOM 1095 C CA . ASP A 1 135 ? -11.187 2.076 31.705 1.00 72.31 135 ASP A CA 1
ATOM 1096 C C . ASP A 1 135 ? -10.575 1.538 30.401 1.00 72.31 135 ASP A C 1
ATOM 1098 O O . ASP A 1 135 ? -10.895 0.454 29.918 1.00 72.31 135 ASP A O 1
ATOM 1102 N N . PHE A 1 136 ? -9.621 2.276 29.832 1.00 79.50 136 PHE A N 1
ATOM 1103 C CA . PHE A 1 136 ? -8.939 1.924 28.578 1.00 79.50 136 PHE A CA 1
ATOM 1104 C C . PHE A 1 136 ? -7.802 0.908 28.766 1.00 79.50 136 PHE A C 1
ATOM 1106 O O . PHE A 1 136 ? -6.820 0.942 28.027 1.00 79.50 136 PHE A O 1
ATOM 1113 N N . GLN A 1 137 ? -7.882 0.027 29.767 1.00 79.06 137 GLN A N 1
ATOM 1114 C CA . GLN A 1 137 ? -6.768 -0.854 30.130 1.00 79.06 137 GLN A CA 1
ATOM 1115 C C . GLN A 1 137 ? -6.348 -1.761 28.963 1.00 79.06 137 GLN A C 1
ATOM 1117 O O . GLN A 1 137 ? -5.158 -1.938 28.705 1.00 79.06 137 GLN A O 1
ATOM 1122 N N . GLU A 1 138 ? -7.318 -2.303 28.229 1.00 77.38 138 GLU A N 1
ATOM 1123 C CA . GLU A 1 138 ? -7.061 -3.188 27.092 1.00 77.38 138 GLU A CA 1
ATOM 1124 C C . GLU A 1 138 ? -6.442 -2.432 25.910 1.00 77.38 138 GLU A C 1
ATOM 1126 O O . GLU A 1 138 ? -5.438 -2.860 25.338 1.00 77.38 138 GLU A O 1
ATOM 1131 N N . THR A 1 139 ? -6.963 -1.237 25.625 1.00 84.19 139 THR A N 1
ATOM 1132 C CA . THR A 1 139 ? -6.413 -0.336 24.610 1.00 84.19 139 THR A CA 1
ATOM 1133 C C . THR A 1 139 ? -4.989 0.090 24.972 1.00 84.19 139 THR A C 1
ATOM 1135 O O . THR A 1 139 ? -4.123 0.108 24.105 1.00 84.19 139 THR A O 1
ATOM 1138 N N . GLN A 1 140 ? -4.695 0.359 26.248 1.00 85.50 140 GLN A N 1
ATOM 1139 C CA . GLN A 1 140 ? -3.344 0.694 26.714 1.00 85.50 140 GLN A CA 1
ATOM 1140 C C . GLN A 1 140 ? -2.357 -0.466 26.543 1.00 85.50 140 GLN A C 1
ATOM 1142 O O . GLN A 1 140 ? -1.239 -0.236 26.085 1.00 85.50 140 GLN A O 1
ATOM 1147 N N . LYS A 1 141 ? -2.758 -1.710 26.849 1.00 83.88 141 LYS A N 1
ATOM 1148 C CA . LYS A 1 141 ? -1.914 -2.893 26.598 1.00 83.88 141 LYS A CA 1
ATOM 1149 C C . LYS A 1 141 ? -1.616 -3.053 25.111 1.00 83.88 141 LYS A C 1
ATOM 1151 O O . LYS A 1 141 ? -0.457 -3.234 24.740 1.00 83.88 141 LYS A O 1
ATOM 1156 N N . LEU A 1 142 ? -2.641 -2.934 24.262 1.00 84.88 142 LEU A N 1
ATOM 1157 C CA . LEU A 1 142 ? -2.466 -2.987 22.813 1.00 84.88 142 LEU A CA 1
ATOM 1158 C C . LEU A 1 142 ? -1.490 -1.906 22.343 1.00 84.88 142 LEU A C 1
ATOM 1160 O O . LEU A 1 142 ? -0.558 -2.218 21.612 1.00 84.88 142 LEU A O 1
ATOM 1164 N N . MET A 1 143 ? -1.648 -0.664 22.808 1.00 86.88 143 MET A N 1
ATOM 1165 C CA . MET A 1 143 ? -0.735 0.427 22.466 1.00 86.88 143 MET A CA 1
ATOM 1166 C C . MET A 1 143 ? 0.705 0.128 22.890 1.00 86.88 143 MET A C 1
ATOM 1168 O O . MET A 1 143 ? 1.597 0.285 22.066 1.00 86.88 143 MET A O 1
ATOM 1172 N N . SER A 1 144 ? 0.944 -0.384 24.106 1.00 85.38 144 SER A N 1
ATOM 1173 C CA . SER A 1 144 ? 2.304 -0.757 24.530 1.00 85.38 144 SER A CA 1
ATOM 1174 C C . SER A 1 144 ? 2.924 -1.845 23.648 1.00 85.38 144 SER A C 1
ATOM 1176 O O . SER A 1 144 ? 4.084 -1.742 23.263 1.00 85.38 144 SER A O 1
ATOM 1178 N N . MET A 1 145 ? 2.138 -2.846 23.239 1.00 82.69 145 MET A N 1
ATOM 1179 C CA . MET A 1 145 ? 2.615 -3.882 22.321 1.00 82.69 145 MET A CA 1
ATOM 1180 C C . MET A 1 145 ? 2.896 -3.324 20.924 1.00 82.69 145 MET A C 1
ATOM 1182 O O . MET A 1 145 ? 3.886 -3.700 20.300 1.00 82.69 145 MET A O 1
ATOM 1186 N N . LEU A 1 146 ? 2.038 -2.419 20.442 1.00 82.56 146 LEU A N 1
ATOM 1187 C CA . LEU A 1 146 ? 2.206 -1.761 19.151 1.00 82.56 146 LEU A CA 1
ATOM 1188 C C . LEU A 1 146 ? 3.410 -0.813 19.135 1.00 82.56 146 LEU A C 1
ATOM 1190 O O . LEU A 1 146 ? 4.043 -0.681 18.095 1.00 82.56 146 LEU A O 1
ATOM 1194 N N . GLU A 1 147 ? 3.744 -0.180 20.259 1.00 83.00 147 GLU A N 1
ATOM 1195 C CA . GLU A 1 147 ? 4.941 0.657 20.414 1.00 83.00 147 GLU A CA 1
ATOM 1196 C C . GLU A 1 147 ? 6.233 -0.170 20.427 1.00 83.00 147 GLU A C 1
ATOM 1198 O O . GLU A 1 147 ? 7.230 0.240 19.833 1.00 83.00 147 GLU A O 1
ATOM 1203 N N . GLU A 1 148 ? 6.223 -1.344 21.064 1.00 81.19 148 GLU A N 1
ATOM 1204 C CA . GLU A 1 148 ? 7.362 -2.273 21.062 1.00 81.19 148 GLU A CA 1
ATOM 1205 C C . GLU A 1 148 ? 7.587 -2.915 19.687 1.00 81.19 148 GLU A C 1
ATOM 1207 O O . GLU A 1 148 ? 8.713 -3.239 19.297 1.00 81.19 148 GLU A O 1
ATOM 1212 N N . SER A 1 149 ? 6.509 -3.098 18.930 1.00 71.19 149 SER A N 1
ATOM 1213 C CA . SER A 1 149 ? 6.565 -3.615 17.575 1.00 71.19 149 SER A CA 1
ATOM 1214 C C . SER A 1 149 ? 6.840 -2.491 16.570 1.00 71.19 149 SER A C 1
ATOM 1216 O O . SER A 1 149 ? 6.120 -1.506 16.491 1.00 71.19 149 SER A O 1
ATOM 1218 N N . ASN A 1 150 ? 7.850 -2.635 15.719 1.00 71.94 150 ASN A N 1
ATOM 1219 C CA . ASN A 1 150 ? 8.235 -1.607 14.741 1.00 71.94 150 ASN A CA 1
ATOM 1220 C C . ASN A 1 150 ? 7.207 -1.367 13.595 1.00 71.94 150 ASN A C 1
ATOM 1222 O O . ASN A 1 150 ? 7.579 -0.866 12.534 1.00 71.94 150 ASN A O 1
ATOM 1226 N N . PHE A 1 151 ? 5.923 -1.719 13.755 1.00 70.56 151 PHE A N 1
ATOM 1227 C CA . PHE A 1 151 ? 4.891 -1.603 12.711 1.00 70.56 151 PHE A CA 1
ATOM 1228 C C . PHE A 1 151 ? 4.632 -0.160 12.278 1.00 70.56 151 PHE A C 1
ATOM 1230 O O . PHE A 1 151 ? 4.470 0.101 11.085 1.00 70.56 151 PHE A O 1
ATOM 1237 N N . SER A 1 152 ? 4.664 0.783 13.221 1.00 72.38 152 SER A N 1
ATOM 1238 C CA . SER A 1 152 ? 4.420 2.208 12.963 1.00 72.38 152 SER A CA 1
ATOM 1239 C C . SER A 1 152 ? 5.494 2.872 12.090 1.00 72.38 152 SER A C 1
ATOM 1241 O O . SER A 1 152 ? 5.269 3.963 11.568 1.00 72.38 152 SER A O 1
ATOM 1243 N N . ILE A 1 153 ? 6.641 2.211 11.885 1.00 81.06 153 ILE A N 1
ATOM 1244 C CA . ILE A 1 153 ? 7.706 2.676 10.985 1.00 81.06 153 ILE A CA 1
ATOM 1245 C C . ILE A 1 153 ? 7.280 2.542 9.518 1.00 81.06 153 ILE A C 1
ATOM 1247 O O . ILE A 1 153 ? 7.676 3.358 8.686 1.00 81.06 153 ILE A O 1
ATOM 1251 N N . LEU A 1 154 ? 6.491 1.511 9.192 1.00 82.62 154 LEU A N 1
ATOM 1252 C CA . LEU A 1 154 ? 6.119 1.199 7.812 1.00 82.62 154 LEU A CA 1
ATOM 1253 C C . LEU A 1 154 ? 4.868 1.960 7.377 1.00 82.62 154 LEU A C 1
ATOM 1255 O O . LEU A 1 154 ? 4.878 2.609 6.331 1.00 82.62 154 LEU A O 1
ATOM 1259 N N . TYR A 1 155 ? 3.805 1.899 8.181 1.00 86.25 155 TYR A N 1
ATOM 1260 C CA . TYR A 1 155 ? 2.530 2.548 7.885 1.00 86.25 155 TYR A CA 1
ATOM 1261 C C . TYR A 1 155 ? 1.846 3.040 9.159 1.00 86.25 155 TYR A C 1
ATOM 1263 O O . TYR A 1 155 ? 2.127 2.578 10.265 1.00 86.25 155 TYR A O 1
ATOM 1271 N N . SER A 1 156 ? 0.919 3.985 8.996 1.00 89.50 156 SER A N 1
ATOM 1272 C CA . SER A 1 156 ? 0.087 4.467 10.097 1.00 89.50 156 SER A CA 1
ATOM 1273 C C . SER A 1 156 ? -0.841 3.362 10.597 1.00 89.50 156 SER A C 1
ATOM 1275 O O . SER A 1 156 ? -1.532 2.726 9.805 1.00 89.50 156 SER A O 1
ATOM 1277 N N . ILE A 1 157 ? -0.871 3.175 11.915 1.00 90.19 157 ILE A N 1
ATOM 1278 C CA . ILE A 1 157 ? -1.745 2.211 12.582 1.00 90.19 157 ILE A CA 1
ATOM 1279 C C . ILE A 1 157 ? -3.053 2.908 12.967 1.00 90.19 157 ILE A C 1
ATOM 1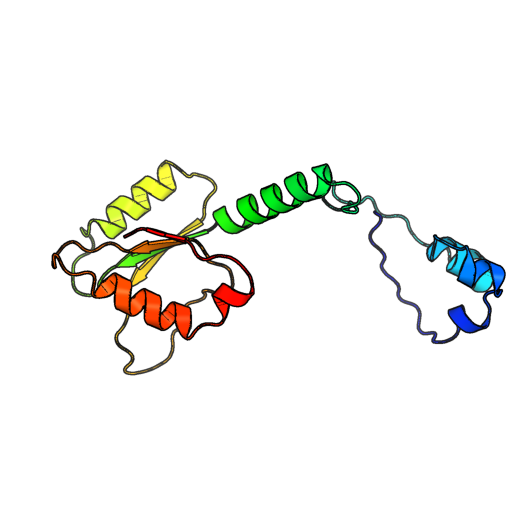281 O O . ILE A 1 157 ? -3.040 4.026 13.484 1.00 90.19 157 ILE A O 1
ATOM 1285 N N . VAL A 1 158 ? -4.179 2.241 12.725 1.00 92.62 158 VAL A N 1
ATOM 1286 C CA . VAL A 1 158 ? -5.519 2.685 13.112 1.00 92.62 158 VAL A CA 1
ATOM 1287 C C . VAL A 1 158 ? -5.994 1.832 14.279 1.00 92.62 158 VAL A C 1
ATOM 1289 O O . VAL A 1 158 ? -6.045 0.610 14.170 1.00 92.62 158 VAL A O 1
ATOM 1292 N N . VAL A 1 159 ? -6.365 2.475 15.385 1.00 91.75 159 VAL A N 1
ATOM 1293 C CA . VAL A 1 159 ? -6.962 1.816 16.553 1.00 91.75 159 VA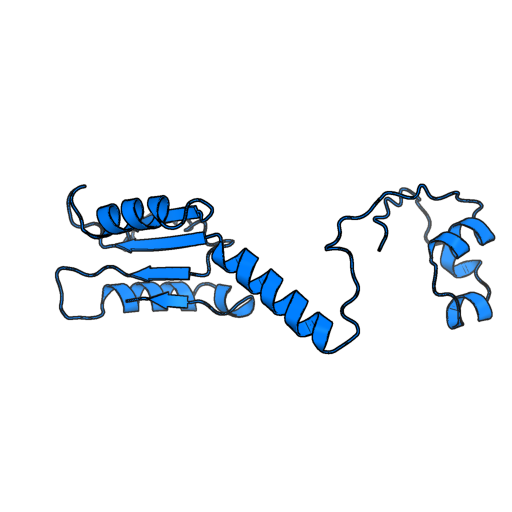L A CA 1
ATOM 1294 C C . VAL A 1 159 ? -8.322 2.449 16.825 1.00 91.75 159 VAL A C 1
ATOM 1296 O O . VAL A 1 159 ? -8.418 3.660 17.019 1.00 91.75 159 VAL A O 1
ATOM 1299 N N . VAL A 1 160 ? -9.368 1.627 16.832 1.00 92.56 160 VAL A N 1
ATOM 1300 C CA . VAL A 1 160 ? -10.725 1.993 17.257 1.00 92.56 160 VAL A CA 1
ATOM 1301 C C . VAL A 1 160 ? -10.959 1.359 18.624 1.00 92.56 160 VAL A C 1
ATOM 1303 O O . VAL A 1 160 ? -10.701 0.170 18.782 1.00 92.56 160 VAL A O 1
ATOM 1306 N N . SER A 1 161 ? -11.405 2.140 19.605 1.00 87.12 161 SER A N 1
ATOM 1307 C CA . SER A 1 161 ? -11.675 1.694 20.978 1.00 87.12 161 SER A CA 1
ATOM 1308 C C . SER A 1 161 ? -13.078 2.074 21.412 1.00 87.12 161 SER A C 1
ATOM 1310 O O . SER A 1 161 ? -13.620 3.055 20.856 1.00 87.12 161 SER A O 1
#

Sequence (161 aa):
LVNFEFFSPSHSITHQCSDYDLEFGTECLQLALKYCHIKAKLVEGSPDLWKVTYKRDLYAAESIIKERLSQEICIVMDTKENKEHIGHLLEEVLKTELNHIHVRSQSLYNAGSDIQHINLEQCYNFICVNVKEPDFQETQKLMSMLEESNFSILYSIVVVS